Protein AF-A0A2I0NYA1-F1 (afdb_monomer)

pLDDT: mean 74.63, std 15.82, range [41.94, 95.44]

Nearest PDB structures (foldseek):
  3pbp-assembly4_J  TM=6.628E-01  e=5.922E+00  Saccharomyces cerevisiae
  7tbi-assembly1_Z1  TM=6.626E-01  e=6.292E+00  Saccharomyces cerevisiae
  3tkn-assembly3_G  TM=4.521E-01  e=3.042E+00  Saccharomyces cerevisiae
  2xp1-assembly1_A-2  TM=4.268E-01  e=6.292E+00  Antonospora locustae

Foldseek 3Di:
DPDVLVVLVPDPFDFADDPVQCVVPVPDDGQWTWHQDPVNFWIWIAGPNKIWIFGPVVVVCVSVVNPDDTPIDTDDDDDPPPPDDDPPDDDD

Mean predicted aligned error: 12.08 Å

Secondary structure (DSSP, 8-state):
---HHHHHHHSSSEEE--HHHHTT-TTPPP-EEEEE-TTSSEEEEEETTEEEEEEHHHHHHHHTT-------EE-------PPPPPP-----

Radius of gyration: 20.3 Å; Cα contacts (8 Å, |Δi|>4): 114; chains: 1; bounding box: 50×26×68 Å

Solvent-accessible surface area (backbone atoms only — not comparable to full-atom values): 5808 Å² total; per-residue (Å²): 129,88,52,71,64,57,54,48,74,71,44,74,69,30,77,32,67,55,67,74,47,39,75,74,34,85,82,51,73,64,58,29,38,33,37,71,42,96,84,68,55,30,34,40,36,38,44,85,90,45,39,34,41,32,51,40,70,55,56,53,35,47,79,72,66,45,94,62,86,78,70,70,43,71,60,77,83,77,74,77,78,74,80,75,79,74,80,79,82,87,76,136

Structure (mmCIF, N/CA/C/O backbone):
data_AF-A0A2I0NYA1-F1
#
_entry.id   AF-A0A2I0NYA1-F1
#
loop_
_atom_site.group_PDB
_atom_site.id
_atom_site.type_symbol
_atom_site.label_atom_id
_atom_site.label_alt_id
_atom_site.label_comp_id
_atom_site.label_asym_id
_atom_site.label_entity_id
_atom_site.label_seq_id
_atom_site.pdbx_PDB_ins_code
_atom_site.Cartn_x
_atom_site.Cartn_y
_atom_site.Cartn_z
_atom_site.occupancy
_atom_site.B_iso_or_equiv
_atom_site.auth_seq_id
_atom_site.auth_comp_id
_atom_site.auth_asym_id
_atom_site.auth_atom_id
_atom_site.pdbx_PDB_model_num
ATOM 1 N N . PRO A 1 1 ? -16.154 -5.223 -13.031 1.00 43.69 1 PRO A N 1
ATOM 2 C CA . PRO A 1 1 ? -14.797 -5.259 -12.430 1.00 43.69 1 PRO A CA 1
ATOM 3 C C . PRO A 1 1 ? -14.864 -5.667 -10.951 1.00 43.69 1 PRO A C 1
ATOM 5 O O . PRO A 1 1 ? -15.406 -4.934 -10.127 1.00 43.69 1 PRO A O 1
ATOM 8 N N . VAL A 1 2 ? -14.382 -6.872 -10.639 1.00 44.81 2 VAL A N 1
ATOM 9 C CA . VAL A 1 2 ? -14.196 -7.354 -9.262 1.00 44.81 2 VAL A CA 1
ATOM 10 C C . VAL A 1 2 ? -13.157 -6.437 -8.617 1.00 44.81 2 VAL A C 1
ATOM 12 O O . VAL A 1 2 ? -12.063 -6.294 -9.150 1.00 44.81 2 VAL A O 1
ATOM 15 N N . SER A 1 3 ? -13.552 -5.707 -7.574 1.00 59.06 3 SER A N 1
ATOM 16 C CA . SER A 1 3 ? -12.821 -4.529 -7.098 1.00 59.06 3 SER A CA 1
ATOM 17 C C . SER A 1 3 ? -11.377 -4.859 -6.710 1.00 59.06 3 SER A C 1
ATOM 19 O O . SER A 1 3 ? -11.120 -5.887 -6.094 1.00 59.06 3 SER A O 1
ATOM 21 N N . GLU A 1 4 ? -10.440 -3.954 -6.995 1.00 57.75 4 GLU A N 1
ATOM 22 C CA . GLU A 1 4 ? -9.035 -4.018 -6.542 1.00 57.75 4 GLU A CA 1
ATOM 23 C C . GLU A 1 4 ? -8.917 -4.255 -5.020 1.00 57.75 4 GLU A C 1
ATOM 25 O O . GLU A 1 4 ? -7.968 -4.860 -4.533 1.00 57.75 4 GLU A O 1
ATOM 30 N N . VAL A 1 5 ? -9.956 -3.890 -4.264 1.00 59.09 5 VAL A N 1
ATOM 31 C CA . VAL A 1 5 ? -10.121 -4.229 -2.845 1.00 59.09 5 VAL A CA 1
ATOM 32 C C . VAL A 1 5 ? -10.191 -5.735 -2.597 1.00 59.09 5 VAL A C 1
ATOM 34 O O . VAL A 1 5 ? -9.592 -6.197 -1.639 1.00 59.09 5 VAL A O 1
ATOM 37 N N . ARG A 1 6 ? -10.885 -6.516 -3.432 1.00 63.19 6 ARG A N 1
ATOM 38 C CA . ARG A 1 6 ? -10.897 -7.980 -3.299 1.00 63.19 6 ARG A CA 1
ATOM 39 C C . ARG A 1 6 ? -9.538 -8.601 -3.608 1.00 63.19 6 ARG A C 1
ATOM 41 O O . ARG A 1 6 ? -9.218 -9.641 -3.049 1.00 63.19 6 ARG A O 1
ATOM 48 N N . ARG A 1 7 ? -8.742 -7.983 -4.488 1.00 61.28 7 ARG A N 1
ATOM 49 C CA . ARG A 1 7 ? -7.371 -8.435 -4.784 1.00 61.28 7 ARG A CA 1
ATOM 50 C C . ARG A 1 7 ? -6.441 -8.184 -3.612 1.00 61.28 7 ARG A C 1
ATOM 52 O O . ARG A 1 7 ? -5.715 -9.095 -3.230 1.00 61.28 7 ARG A O 1
ATOM 59 N N . LEU A 1 8 ? -6.554 -6.994 -3.022 1.00 62.38 8 LEU A N 1
ATOM 60 C CA . LEU A 1 8 ? -5.983 -6.680 -1.723 1.00 62.38 8 LEU A CA 1
ATOM 61 C C . LEU A 1 8 ? -6.416 -7.754 -0.710 1.00 62.38 8 LEU A C 1
ATOM 63 O O . LEU A 1 8 ? -5.568 -8.494 -0.236 1.00 62.38 8 LEU A O 1
ATOM 67 N N . GLU A 1 9 ? -7.722 -7.935 -0.474 1.00 64.94 9 GLU A N 1
ATOM 68 C CA . GLU A 1 9 ? -8.279 -8.907 0.485 1.00 64.94 9 GLU A CA 1
ATOM 69 C C . GLU A 1 9 ? -7.789 -10.355 0.289 1.00 64.94 9 GLU A C 1
ATOM 71 O O . GLU A 1 9 ? -7.651 -11.075 1.277 1.00 64.94 9 GLU A O 1
ATOM 76 N N . ALA A 1 10 ? -7.528 -10.776 -0.951 1.00 66.06 10 ALA A N 1
ATOM 77 C CA . ALA A 1 10 ? -7.200 -12.158 -1.297 1.00 66.06 10 ALA A CA 1
ATOM 78 C C . ALA A 1 10 ? -5.707 -12.525 -1.190 1.00 66.06 10 ALA A C 1
ATOM 80 O O . ALA A 1 10 ? -5.411 -13.700 -0.988 1.00 66.06 10 ALA A O 1
ATOM 81 N N . HIS A 1 11 ? -4.772 -11.575 -1.333 1.00 63.78 11 HIS A N 1
ATOM 82 C CA . HIS A 1 11 ? -3.334 -11.879 -1.463 1.00 63.78 11 HIS A CA 1
ATOM 83 C C . HIS A 1 11 ? -2.450 -10.969 -0.599 1.00 63.78 11 HIS A C 1
ATOM 85 O O . HIS A 1 11 ? -1.620 -10.217 -1.103 1.00 63.78 11 HIS A O 1
ATOM 91 N N . TRP A 1 12 ? -2.615 -11.043 0.722 1.00 70.94 12 TRP A N 1
ATOM 92 C CA . TRP A 1 12 ? -1.779 -10.296 1.664 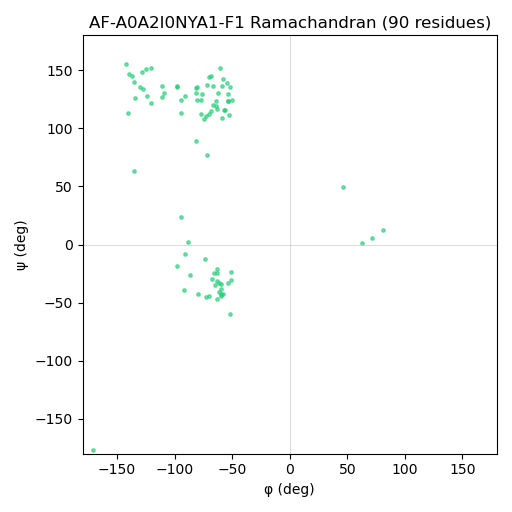1.00 70.94 12 TRP A CA 1
ATOM 93 C C . TRP A 1 12 ? -0.424 -10.970 1.926 1.00 70.94 12 TRP A C 1
ATOM 95 O O . TRP A 1 12 ? -0.410 -12.165 2.225 1.00 70.94 12 TRP A O 1
ATOM 105 N N . PRO A 1 13 ? 0.700 -10.223 1.946 1.00 87.19 13 PRO A N 1
ATOM 106 C CA . PRO A 1 13 ? 0.845 -8.813 1.565 1.00 87.19 13 PRO A CA 1
ATOM 107 C C . PRO A 1 13 ? 0.750 -8.580 0.055 1.00 87.19 13 PRO A C 1
ATOM 109 O O . PRO A 1 13 ? 1.398 -9.279 -0.721 1.00 87.19 13 PRO A O 1
ATOM 112 N N . ALA A 1 14 ? 0.036 -7.526 -0.344 1.00 86.31 14 ALA A N 1
ATOM 113 C CA . ALA A 1 14 ? -0.018 -7.124 -1.744 1.00 86.31 14 ALA A CA 1
ATOM 114 C C . ALA A 1 14 ? 1.224 -6.286 -2.109 1.00 86.31 14 ALA A C 1
ATOM 116 O O . ALA A 1 14 ? 1.585 -5.389 -1.337 1.00 86.31 14 ALA A O 1
ATOM 117 N N . PRO A 1 15 ? 1.881 -6.546 -3.251 1.00 88.81 15 PRO A N 1
ATOM 118 C CA . PRO A 1 15 ? 3.041 -5.773 -3.688 1.00 88.81 15 PRO A CA 1
ATOM 119 C C . PRO A 1 15 ? 2.652 -4.352 -4.123 1.00 88.81 15 PRO A C 1
ATOM 121 O O . PRO A 1 15 ? 1.598 -4.141 -4.725 1.00 88.81 15 PRO A O 1
ATOM 124 N N . ILE A 1 16 ? 3.520 -3.380 -3.831 1.00 88.94 16 ILE A N 1
ATOM 125 C CA . ILE A 1 16 ? 3.405 -1.985 -4.285 1.00 88.94 16 ILE A CA 1
ATOM 126 C C . ILE A 1 16 ? 4.514 -1.708 -5.291 1.00 88.94 16 ILE A C 1
ATOM 128 O O . ILE A 1 16 ? 5.665 -2.066 -5.048 1.00 88.94 16 ILE A O 1
ATOM 132 N N . TYR A 1 17 ? 4.171 -1.028 -6.381 1.00 89.94 17 TYR A N 1
ATOM 133 C CA . TYR A 1 17 ? 5.089 -0.676 -7.458 1.00 89.94 17 TYR A CA 1
ATOM 134 C C . TYR A 1 17 ? 5.077 0.831 -7.709 1.00 89.94 17 TYR A C 1
ATOM 136 O O . TYR A 1 17 ? 4.044 1.481 -7.526 1.00 89.94 17 TYR A O 1
ATOM 144 N N . ASP A 1 18 ? 6.203 1.372 -8.175 1.00 88.94 18 ASP A N 1
ATOM 145 C CA . ASP A 1 18 ? 6.229 2.698 -8.789 1.00 88.94 18 ASP A CA 1
ATOM 146 C C . ASP A 1 18 ? 5.678 2.593 -10.216 1.00 88.94 18 ASP A C 1
ATOM 148 O O . ASP A 1 18 ? 6.174 1.814 -11.034 1.00 88.94 18 ASP A O 1
ATOM 152 N N . ILE A 1 19 ? 4.650 3.383 -10.534 1.00 88.12 19 ILE A N 1
ATOM 153 C CA . ILE A 1 19 ? 4.060 3.385 -11.876 1.00 88.12 19 ILE A CA 1
ATOM 154 C C . ILE A 1 19 ? 5.075 3.806 -12.941 1.00 88.12 19 ILE A C 1
ATOM 156 O O . ILE A 1 19 ? 5.044 3.292 -14.054 1.00 88.12 19 ILE A O 1
ATOM 160 N N . SER A 1 20 ? 6.007 4.692 -12.602 1.00 92.25 20 SER A N 1
ATOM 161 C CA . SER A 1 20 ? 7.055 5.158 -13.508 1.00 92.25 20 SER A CA 1
ATOM 162 C C . SER A 1 20 ? 8.001 4.027 -13.899 1.00 92.25 20 SER A C 1
ATOM 164 O O . SER A 1 20 ? 8.476 3.999 -15.034 1.00 92.25 20 SER A O 1
ATOM 166 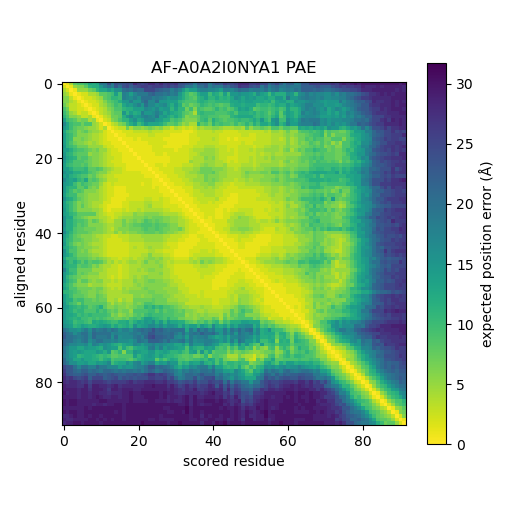N N . ASP A 1 21 ? 8.257 3.095 -12.979 1.00 92.19 21 ASP A N 1
ATOM 167 C CA . ASP A 1 21 ? 9.116 1.939 -13.226 1.00 92.19 21 ASP A CA 1
ATOM 168 C C . ASP A 1 21 ? 8.367 0.854 -13.992 1.00 92.19 21 ASP A C 1
ATOM 170 O O . ASP A 1 21 ? 8.894 0.353 -14.983 1.00 92.19 21 ASP A O 1
ATOM 174 N N . VAL A 1 22 ? 7.111 0.577 -13.628 1.00 91.88 22 VAL A N 1
ATOM 175 C CA . VAL A 1 22 ? 6.248 -0.370 -14.361 1.00 91.88 22 VAL A CA 1
ATOM 176 C C . VAL A 1 22 ? 6.047 0.061 -15.817 1.00 91.88 22 VAL A C 1
ATOM 178 O O . VAL A 1 22 ? 6.063 -0.770 -16.722 1.00 91.88 22 VAL A O 1
ATOM 181 N N . MET A 1 23 ? 5.903 1.366 -16.068 1.00 92.94 23 MET A N 1
ATOM 182 C CA . MET A 1 23 ? 5.767 1.912 -17.424 1.00 92.94 23 MET A CA 1
ATOM 183 C C . MET A 1 23 ? 7.030 1.726 -18.280 1.00 92.94 23 MET A C 1
ATOM 185 O O . MET A 1 23 ? 6.930 1.716 -19.506 1.00 92.94 23 MET A O 1
ATOM 189 N N . LYS A 1 24 ? 8.210 1.590 -17.661 1.00 95.44 24 LYS A N 1
ATOM 190 C CA . LYS A 1 24 ? 9.483 1.336 -18.359 1.00 95.44 24 LYS A CA 1
ATOM 191 C C . LYS A 1 24 ? 9.780 -0.156 -18.478 1.00 95.44 24 LYS A C 1
ATOM 193 O O . LYS A 1 24 ? 10.317 -0.589 -19.493 1.00 95.44 24 LYS A O 1
ATOM 198 N N . ASN A 1 25 ? 9.471 -0.916 -17.433 1.00 94.44 25 ASN A N 1
ATOM 199 C CA . ASN A 1 25 ? 9.717 -2.342 -17.330 1.00 94.44 25 ASN A CA 1
ATOM 200 C C . ASN A 1 25 ? 8.518 -3.024 -16.643 1.00 94.44 25 ASN A C 1
ATOM 202 O O . ASN A 1 25 ? 8.322 -2.819 -15.443 1.00 94.44 25 ASN A O 1
ATOM 206 N N . PRO A 1 26 ? 7.744 -3.868 -17.348 1.00 90.19 26 PRO A N 1
ATOM 207 C CA . PRO A 1 26 ? 6.608 -4.568 -16.749 1.00 90.19 26 PRO A CA 1
ATOM 208 C C . PRO A 1 26 ? 7.017 -5.532 -15.622 1.00 90.19 26 PRO A C 1
ATOM 210 O O . PRO A 1 26 ? 6.195 -5.822 -14.756 1.00 90.19 26 PRO A O 1
ATOM 213 N N . ASP A 1 27 ? 8.280 -5.967 -15.592 1.00 93.31 27 ASP A N 1
ATOM 214 C CA . ASP A 1 27 ? 8.847 -6.844 -14.562 1.00 93.31 27 ASP A CA 1
ATOM 215 C C . ASP A 1 27 ? 9.548 -6.055 -13.438 1.00 93.31 27 ASP A C 1
ATOM 217 O O . ASP A 1 27 ? 10.451 -6.564 -12.768 1.00 93.31 27 ASP A O 1
ATOM 221 N N . ALA A 1 28 ? 9.180 -4.783 -13.241 1.00 93.38 28 ALA A N 1
ATOM 222 C CA . ALA A 1 28 ? 9.728 -3.951 -12.175 1.00 93.38 28 ALA A CA 1
ATOM 223 C C . ALA A 1 28 ? 9.574 -4.622 -10.800 1.00 93.38 28 ALA A C 1
ATOM 225 O O . ALA A 1 28 ? 8.536 -5.197 -10.467 1.00 93.38 28 ALA A O 1
ATOM 226 N N . ALA A 1 29 ? 10.617 -4.519 -9.976 1.00 94.00 29 ALA A N 1
ATOM 227 C CA . ALA A 1 29 ? 10.578 -5.037 -8.618 1.00 94.00 29 ALA A CA 1
ATOM 228 C C . ALA A 1 29 ? 9.596 -4.222 -7.752 1.00 94.00 29 ALA A C 1
ATOM 230 O O . ALA A 1 29 ? 9.481 -3.005 -7.922 1.00 94.00 29 ALA A O 1
ATOM 231 N N . PRO A 1 30 ? 8.894 -4.858 -6.800 1.00 92.19 30 PRO A N 1
ATOM 232 C CA . PRO A 1 30 ? 8.049 -4.135 -5.864 1.00 92.19 30 PRO A CA 1
ATOM 233 C C . PRO A 1 30 ? 8.898 -3.260 -4.934 1.00 92.19 30 PRO A C 1
ATOM 235 O O . PRO A 1 30 ? 9.895 -3.712 -4.373 1.00 92.19 30 PRO A O 1
ATOM 238 N N . ILE A 1 31 ? 8.451 -2.026 -4.722 1.00 93.31 31 ILE A N 1
ATOM 239 C CA . ILE A 1 31 ? 9.078 -1.038 -3.828 1.00 93.31 31 ILE A CA 1
ATOM 240 C C . ILE A 1 31 ? 8.513 -1.096 -2.401 1.00 93.31 31 ILE A C 1
ATOM 242 O O . ILE A 1 31 ? 8.985 -0.411 -1.493 1.00 93.31 31 ILE A O 1
ATOM 246 N N . GLY A 1 32 ? 7.450 -1.875 -2.198 1.00 91.88 32 GLY A N 1
ATOM 247 C CA . GLY A 1 32 ? 6.725 -1.896 -0.939 1.00 91.88 32 GLY A CA 1
ATOM 248 C C . GLY A 1 32 ? 5.680 -2.996 -0.839 1.00 91.88 32 GLY A C 1
ATOM 249 O O . GLY A 1 32 ? 5.526 -3.840 -1.727 1.00 91.88 32 GLY A O 1
ATOM 250 N N . LYS A 1 33 ? 4.958 -2.981 0.280 1.00 92.19 33 LYS A N 1
ATOM 251 C CA . LYS A 1 33 ? 3.934 -3.970 0.634 1.00 92.19 33 LYS A CA 1
ATOM 252 C C . LYS A 1 33 ? 2.734 -3.292 1.283 1.00 92.19 33 LYS A C 1
ATOM 254 O O . LYS A 1 33 ? 2.896 -2.322 2.020 1.00 92.19 33 LYS A O 1
ATOM 259 N N . ALA A 1 34 ? 1.542 -3.825 1.044 1.00 89.06 34 ALA A N 1
ATOM 260 C CA . ALA A 1 34 ? 0.307 -3.402 1.696 1.00 89.06 34 ALA A CA 1
ATOM 261 C C . ALA A 1 34 ? -0.354 -4.559 2.461 1.00 89.06 34 ALA A C 1
ATOM 263 O O . ALA A 1 34 ? -0.238 -5.712 2.046 1.00 89.06 34 ALA A O 1
ATOM 264 N N . TRP A 1 35 ? -1.096 -4.231 3.527 1.00 89.38 35 TRP A N 1
ATOM 265 C CA . TRP A 1 35 ? -1.931 -5.130 4.343 1.00 89.38 35 TRP A CA 1
ATOM 266 C C . TRP A 1 35 ? -3.300 -4.512 4.633 1.00 89.38 35 TRP A C 1
ATOM 268 O O . TRP A 1 35 ? -3.359 -3.342 4.998 1.00 89.38 35 TRP A O 1
A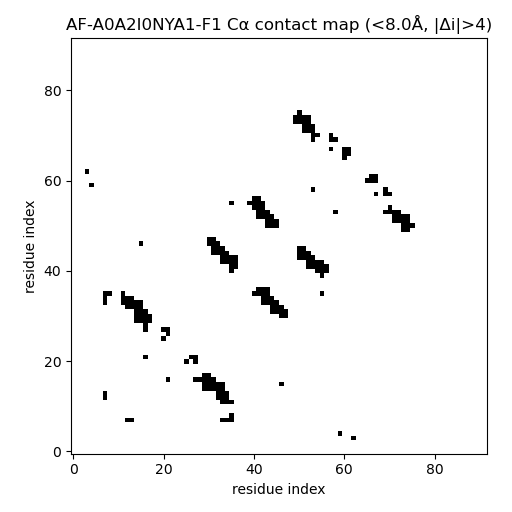TOM 278 N N . ILE A 1 36 ? -4.395 -5.281 4.591 1.00 84.94 36 ILE A N 1
ATOM 279 C CA . ILE A 1 36 ? -5.627 -4.907 5.300 1.00 84.94 36 ILE A CA 1
ATOM 280 C C . ILE A 1 36 ? -5.457 -5.331 6.753 1.00 84.94 36 ILE A C 1
ATOM 282 O O . ILE A 1 36 ? -5.094 -6.462 7.072 1.00 84.94 36 ILE A O 1
ATOM 286 N N . THR A 1 37 ? -5.742 -4.396 7.649 1.00 80.19 37 THR A N 1
ATOM 287 C CA . THR A 1 37 ? -5.785 -4.654 9.090 1.00 80.19 37 THR A CA 1
ATOM 288 C C . THR A 1 37 ? -6.850 -5.700 9.427 1.00 80.19 37 THR A C 1
ATOM 290 O O . THR A 1 37 ? -7.878 -5.779 8.759 1.00 80.19 37 THR A O 1
ATOM 293 N N . ARG A 1 38 ? -6.670 -6.464 10.515 1.00 78.12 38 ARG A N 1
ATOM 294 C CA . ARG A 1 38 ? -7.613 -7.525 10.941 1.00 78.12 38 ARG A CA 1
ATOM 295 C C . ARG A 1 38 ? -9.074 -7.064 11.036 1.00 78.12 38 ARG A C 1
ATOM 297 O O . ARG A 1 38 ? -9.984 -7.855 10.827 1.00 78.12 38 ARG A O 1
ATOM 304 N N . SER A 1 39 ? -9.302 -5.791 11.357 1.00 79.75 39 SER A N 1
ATOM 305 C CA . SER A 1 39 ? -10.641 -5.200 11.448 1.00 79.75 39 SER A CA 1
ATOM 306 C C . SER A 1 39 ? -11.308 -4.953 10.090 1.00 79.75 39 SER A C 1
ATOM 308 O O . SER A 1 39 ? -12.489 -4.616 10.054 1.00 79.75 39 SER A O 1
ATOM 310 N N . GLY A 1 40 ? -10.570 -5.048 8.981 1.00 80.62 40 GLY A N 1
ATOM 311 C CA . GLY A 1 40 ? -11.053 -4.720 7.641 1.00 80.62 40 GLY A CA 1
ATOM 312 C C . GLY A 1 40 ? -11.250 -3.221 7.396 1.00 80.62 40 GLY A C 1
ATOM 313 O O . GLY A 1 40 ? -11.792 -2.836 6.362 1.00 80.62 40 GLY A O 1
ATOM 314 N N . LYS A 1 41 ? -10.865 -2.352 8.341 1.00 84.94 41 LYS A N 1
ATOM 315 C CA . LYS A 1 41 ? -11.207 -0.917 8.299 1.00 84.94 41 LYS A CA 1
ATOM 316 C C . LYS A 1 41 ? -10.106 -0.027 7.735 1.00 84.94 41 LYS A C 1
ATOM 318 O O . LYS A 1 41 ? -10.394 1.094 7.322 1.00 84.94 41 LYS A O 1
ATOM 323 N N . ALA A 1 42 ? -8.872 -0.510 7.701 1.00 86.94 42 ALA A N 1
ATOM 324 C CA . ALA A 1 42 ? -7.709 0.263 7.285 1.00 86.94 42 ALA A CA 1
ATOM 325 C C . ALA A 1 42 ? -6.722 -0.590 6.491 1.00 86.94 42 ALA A C 1
ATOM 327 O O . ALA A 1 42 ? -6.674 -1.813 6.671 1.00 86.94 42 ALA A O 1
ATOM 328 N N . VAL A 1 43 ? -5.933 0.085 5.660 1.00 86.94 43 VAL A N 1
ATOM 329 C CA . VAL A 1 43 ? -4.790 -0.474 4.944 1.00 86.94 43 VAL A CA 1
ATOM 330 C C . VAL A 1 43 ? -3.515 0.103 5.547 1.00 86.94 43 VAL A C 1
ATOM 332 O O . VAL A 1 43 ? -3.409 1.316 5.723 1.00 86.94 43 VA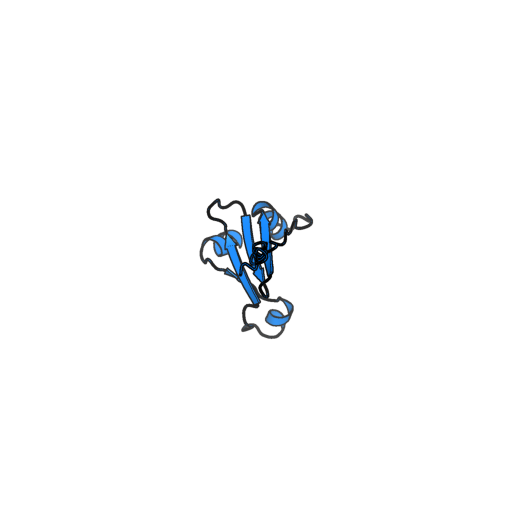L A O 1
ATOM 335 N N . MET A 1 44 ? -2.575 -0.776 5.872 1.00 89.25 44 MET A N 1
ATOM 336 C CA . MET A 1 44 ? -1.206 -0.433 6.233 1.00 89.25 44 MET A CA 1
ATOM 337 C C . MET A 1 44 ? -0.327 -0.602 4.997 1.00 89.25 44 MET A C 1
ATOM 339 O O . MET A 1 44 ? -0.473 -1.583 4.271 1.00 89.25 44 MET A O 1
ATOM 343 N N . ILE A 1 45 ? 0.562 0.348 4.758 1.00 90.44 45 ILE A N 1
ATOM 344 C CA . ILE A 1 45 ? 1.459 0.404 3.607 1.00 90.44 45 ILE A CA 1
ATOM 345 C C . ILE A 1 45 ? 2.877 0.588 4.133 1.00 90.44 45 ILE A C 1
ATOM 347 O O . ILE A 1 45 ? 3.099 1.455 4.970 1.00 90.44 45 ILE A O 1
ATOM 351 N N . THR A 1 46 ? 3.828 -0.178 3.614 1.00 91.25 46 THR A N 1
ATOM 352 C CA . THR A 1 46 ? 5.257 0.030 3.860 1.00 91.25 46 THR A CA 1
ATOM 353 C C . THR A 1 46 ? 5.957 0.271 2.533 1.00 91.25 46 THR A C 1
ATOM 355 O O . THR A 1 46 ? 5.884 -0.584 1.648 1.00 91.25 46 THR A O 1
ATOM 358 N N . ILE A 1 47 ? 6.629 1.413 2.396 1.00 90.56 47 ILE A N 1
ATOM 359 C CA . ILE A 1 47 ? 7.441 1.784 1.228 1.00 90.56 47 ILE A CA 1
ATOM 360 C C . ILE A 1 47 ? 8.759 2.346 1.759 1.00 90.56 47 ILE A C 1
ATOM 362 O O . ILE A 1 47 ? 8.721 3.268 2.570 1.00 90.56 47 ILE A O 1
ATOM 366 N N . ASN A 1 48 ? 9.902 1.811 1.314 1.00 85.38 48 ASN A N 1
ATOM 367 C CA . ASN A 1 48 ? 11.241 2.255 1.742 1.00 85.38 48 ASN A CA 1
ATOM 368 C C . ASN A 1 48 ? 11.363 2.427 3.273 1.00 85.38 48 ASN A C 1
ATOM 370 O O . ASN A 1 48 ? 11.749 3.487 3.754 1.00 85.38 48 ASN A O 1
ATOM 374 N N . ASP A 1 49 ? 10.932 1.410 4.028 1.00 83.25 49 ASP A N 1
ATOM 375 C CA . ASP A 1 49 ? 10.907 1.372 5.504 1.00 83.25 49 ASP A CA 1
ATOM 376 C C . ASP A 1 49 ? 10.006 2.406 6.203 1.00 83.25 49 ASP A C 1
ATOM 378 O O . ASP A 1 49 ? 9.874 2.394 7.428 1.00 83.25 49 ASP A O 1
ATOM 382 N N . VAL A 1 50 ? 9.295 3.243 5.448 1.00 87.56 50 VAL A N 1
ATOM 383 C CA . VAL A 1 50 ? 8.288 4.156 5.990 1.00 87.56 50 VAL A CA 1
ATOM 384 C C . VAL A 1 50 ? 6.929 3.472 5.987 1.00 87.56 50 VAL A C 1
ATOM 386 O O . VAL A 1 50 ? 6.471 2.949 4.968 1.00 87.56 50 VAL A O 1
ATOM 389 N N . GLN A 1 51 ? 6.276 3.484 7.147 1.00 88.88 51 GLN A N 1
ATOM 390 C CA . GLN A 1 51 ? 4.946 2.921 7.329 1.00 88.88 51 GLN A CA 1
ATOM 391 C C . GLN A 1 51 ? 3.878 4.010 7.255 1.00 88.88 51 GLN A C 1
ATOM 393 O O . GLN A 1 51 ? 3.986 5.068 7.874 1.00 88.88 51 GLN A O 1
ATOM 398 N N . PHE A 1 52 ? 2.808 3.713 6.533 1.00 87.75 52 PHE A N 1
ATOM 399 C CA . PHE A 1 52 ? 1.652 4.572 6.357 1.00 87.75 52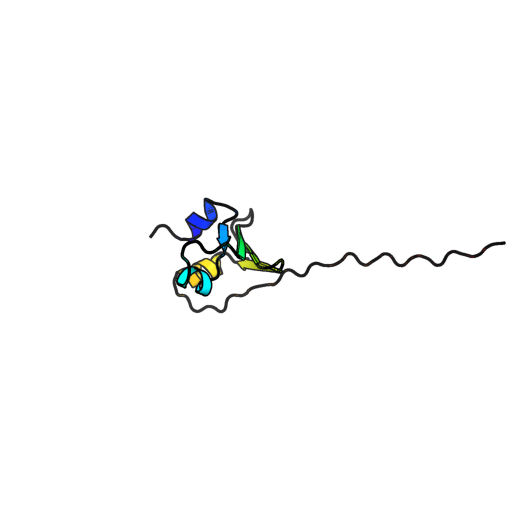 PHE A CA 1
ATOM 400 C C . PHE A 1 52 ? 0.377 3.797 6.671 1.00 87.75 52 PHE A C 1
ATOM 402 O O . PHE A 1 52 ? 0.283 2.597 6.407 1.00 87.75 52 PHE A O 1
ATOM 409 N N . VAL A 1 53 ? -0.633 4.488 7.191 1.00 87.81 53 VAL A N 1
ATOM 410 C CA . VAL A 1 53 ? -1.963 3.916 7.410 1.00 87.81 53 VAL A CA 1
ATOM 411 C C . VAL A 1 53 ? -3.023 4.838 6.833 1.00 87.81 53 VAL A C 1
ATOM 413 O O . VAL A 1 53 ? -3.004 6.051 7.053 1.00 87.81 53 VAL A O 1
ATOM 416 N N . SER A 1 54 ? -3.980 4.240 6.127 1.00 86.19 54 SER A N 1
ATOM 417 C CA . SER A 1 54 ? -5.145 4.945 5.598 1.00 86.19 54 SER A CA 1
ATOM 418 C C . SER A 1 54 ? -6.433 4.140 5.793 1.00 86.19 54 SER A C 1
ATOM 420 O O . SER A 1 54 ? -6.423 2.908 5.689 1.00 86.19 54 SER A O 1
ATOM 422 N N . PRO A 1 55 ? -7.578 4.802 6.042 1.00 87.56 55 PRO A N 1
ATOM 423 C CA . PRO A 1 55 ? -8.876 4.137 6.071 1.00 87.56 55 PRO A CA 1
ATOM 424 C C . PRO A 1 55 ? -9.196 3.440 4.740 1.00 87.56 55 PRO A C 1
ATOM 426 O O . PRO A 1 55 ? -9.058 4.023 3.663 1.00 87.56 55 PRO A O 1
ATOM 429 N N . LEU A 1 56 ? -9.713 2.209 4.792 1.00 82.75 56 LEU A N 1
ATOM 430 C CA . LEU A 1 56 ? -10.060 1.441 3.588 1.00 82.75 56 LEU A CA 1
ATOM 431 C C . LEU A 1 56 ? -11.178 2.119 2.777 1.00 82.75 56 LEU A C 1
ATOM 433 O O . LEU A 1 56 ? -11.212 2.023 1.550 1.00 82.75 56 LEU A O 1
ATOM 437 N N . SER A 1 57 ? -12.095 2.821 3.448 1.00 82.75 57 SER A N 1
ATOM 438 C CA . SER A 1 57 ? -13.152 3.611 2.804 1.00 82.75 57 SER A CA 1
ATOM 439 C C . SER A 1 57 ? -12.595 4.710 1.897 1.00 82.75 57 SER A C 1
ATOM 441 O O . SER A 1 57 ? -13.174 4.986 0.849 1.00 82.75 57 SER A O 1
ATOM 443 N N . GLN A 1 58 ? -11.456 5.296 2.260 1.00 80.12 58 GLN A N 1
ATOM 444 C CA . GLN A 1 58 ? -10.811 6.344 1.480 1.00 80.12 58 GLN A CA 1
ATOM 445 C C . GLN A 1 58 ? -10.171 5.787 0.212 1.00 80.12 58 GLN A C 1
ATOM 447 O O . GLN A 1 58 ? -10.411 6.314 -0.871 1.00 80.12 58 GLN A O 1
ATOM 452 N N . ILE A 1 59 ? -9.458 4.665 0.326 1.00 78.06 59 ILE A N 1
ATOM 453 C CA . ILE A 1 59 ? -8.884 3.952 -0.825 1.00 78.06 59 ILE A CA 1
ATOM 454 C C . ILE A 1 59 ? -10.000 3.514 -1.784 1.00 78.06 59 ILE A C 1
ATOM 456 O O . ILE A 1 59 ? -9.899 3.702 -2.994 1.00 78.06 59 ILE A O 1
ATOM 460 N N . LYS A 1 60 ? -11.120 3.009 -1.246 1.00 77.94 60 LYS A N 1
ATOM 461 C CA . LYS A 1 60 ? -12.329 2.689 -2.025 1.00 77.94 60 LYS A CA 1
ATOM 462 C C . LYS A 1 60 ? -12.883 3.899 -2.778 1.00 77.94 60 LYS A C 1
ATOM 464 O O . LYS A 1 60 ? -13.278 3.744 -3.929 1.00 77.94 60 LYS A O 1
ATOM 469 N N . GLY A 1 61 ? -12.928 5.067 -2.140 1.00 77.06 61 GLY A N 1
ATOM 470 C CA . GLY A 1 61 ? -13.351 6.313 -2.782 1.00 77.06 61 GLY A CA 1
ATOM 471 C C . GLY A 1 61 ? -12.412 6.712 -3.920 1.00 77.06 61 GLY A C 1
ATOM 472 O O . GLY A 1 61 ? -12.873 6.967 -5.030 1.00 77.06 61 GLY A O 1
ATOM 473 N N . MET A 1 62 ? -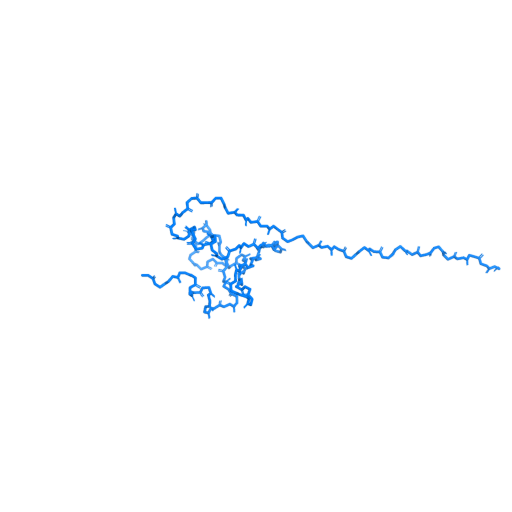11.097 6.664 -3.687 1.00 75.44 62 MET A N 1
ATOM 474 C CA . MET A 1 62 ? -10.087 6.986 -4.703 1.00 75.44 62 MET A CA 1
ATOM 475 C C . MET A 1 62 ? -10.186 6.075 -5.932 1.00 75.44 62 MET A C 1
ATOM 477 O O . MET A 1 62 ? -10.196 6.567 -7.056 1.00 75.44 62 MET A O 1
ATOM 481 N N . LEU A 1 63 ? -10.346 4.761 -5.733 1.00 74.19 63 LEU A N 1
ATOM 482 C CA . LEU A 1 63 ? -10.526 3.793 -6.827 1.00 74.19 63 LEU A CA 1
ATOM 483 C C . LEU A 1 63 ? -11.806 4.032 -7.644 1.00 74.19 63 LEU A C 1
ATOM 485 O O . LEU A 1 63 ? -11.882 3.633 -8.802 1.00 74.19 63 LEU A O 1
ATOM 489 N N . LYS A 1 64 ? -12.817 4.673 -7.051 1.00 78.31 64 LYS A N 1
ATOM 490 C CA . LYS A 1 64 ? -14.060 5.073 -7.726 1.00 78.31 64 LYS A CA 1
ATOM 491 C C . LYS A 1 64 ? -13.975 6.462 -8.372 1.00 78.31 64 LYS A C 1
ATOM 493 O O . LYS A 1 64 ? -14.969 6.921 -8.926 1.00 78.31 64 LYS A O 1
ATOM 498 N N . GLY A 1 65 ? -12.823 7.131 -8.299 1.00 69.75 65 GLY A N 1
ATOM 499 C CA . GLY A 1 65 ? -12.630 8.483 -8.824 1.00 69.75 65 GLY A CA 1
ATOM 500 C C . GLY A 1 65 ? -13.140 9.601 -7.906 1.00 69.75 65 GLY A C 1
ATOM 501 O O . GLY A 1 65 ? -13.228 10.748 -8.344 1.00 69.75 65 GLY A O 1
ATOM 502 N N . GLU A 1 66 ? -13.467 9.316 -6.637 1.00 73.94 66 GLU A N 1
ATOM 503 C CA . GLU A 1 66 ? -13.799 10.368 -5.671 1.00 73.94 66 GLU A CA 1
ATOM 504 C C . GLU A 1 66 ? -12.537 11.193 -5.368 1.00 73.94 66 GLU A C 1
ATOM 506 O O . GLU A 1 66 ? -11.576 10.689 -4.782 1.00 73.94 66 GLU A O 1
ATOM 511 N N . ARG A 1 67 ? -12.535 12.482 -5.736 1.00 55.41 67 ARG A N 1
ATOM 512 C CA . ARG A 1 67 ? -11.481 13.441 -5.360 1.00 55.41 67 ARG A CA 1
ATOM 513 C C . ARG A 1 67 ? -11.587 13.782 -3.874 1.00 55.41 67 ARG A C 1
ATOM 515 O O . ARG A 1 67 ? -12.087 14.838 -3.499 1.00 55.41 67 ARG A O 1
ATOM 522 N N . LYS A 1 68 ? -11.131 12.876 -3.017 1.00 57.56 68 LYS A N 1
ATOM 523 C CA . LYS A 1 68 ? -10.871 13.162 -1.604 1.00 57.56 68 LYS A CA 1
ATOM 524 C C . LYS A 1 68 ? -9.365 13.121 -1.401 1.00 57.56 68 LYS A C 1
ATOM 526 O O . LYS A 1 68 ? -8.733 12.137 -1.772 1.00 57.56 68 LYS A O 1
ATOM 531 N N . TYR A 1 69 ? -8.800 14.183 -0.828 1.00 54.81 69 TYR A N 1
ATOM 532 C CA . TYR A 1 69 ? -7.419 14.177 -0.344 1.00 54.81 69 TYR A CA 1
ATOM 533 C C . TYR A 1 69 ? -7.223 12.937 0.526 1.00 54.81 69 TYR A C 1
ATOM 535 O O . TYR A 1 69 ? -8.016 12.717 1.442 1.00 54.81 69 TYR A O 1
ATOM 543 N N . ALA A 1 70 ? -6.240 12.096 0.199 1.00 56.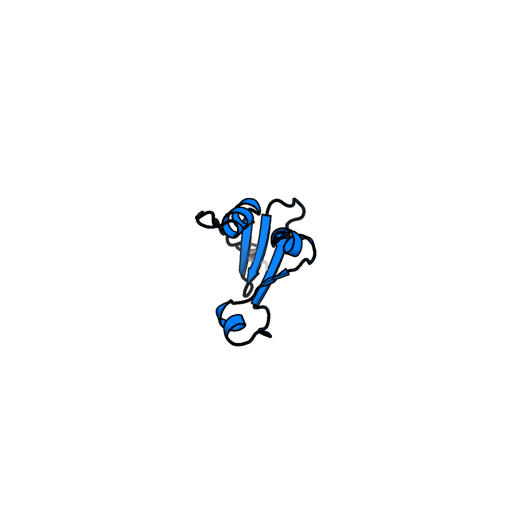50 70 ALA 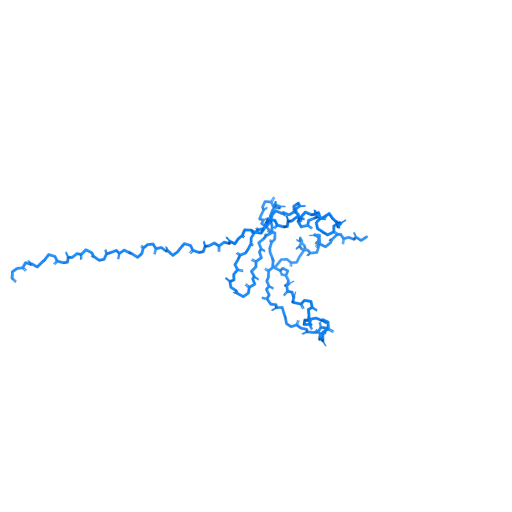A N 1
ATOM 544 C CA . ALA A 1 70 ? -5.923 10.921 0.996 1.00 56.50 70 ALA A CA 1
ATOM 545 C C . ALA A 1 70 ? -5.386 11.389 2.359 1.00 56.50 70 ALA A C 1
ATOM 547 O O . ALA A 1 70 ? -4.384 12.095 2.413 1.00 56.50 70 ALA A O 1
ATOM 548 N N . ASN A 1 71 ? -6.048 11.017 3.458 1.00 59.09 71 ASN A N 1
ATOM 549 C CA . ASN A 1 71 ? -5.525 11.219 4.800 1.00 59.09 71 ASN A CA 1
ATOM 550 C C . ASN A 1 71 ? -4.556 10.064 5.017 1.00 59.09 71 ASN A C 1
ATOM 552 O O . ASN A 1 71 ? -4.943 8.960 5.410 1.00 59.09 71 ASN A O 1
ATOM 556 N N . VAL A 1 72 ? -3.306 10.296 4.638 1.00 60.75 72 VAL A N 1
ATOM 557 C CA . VAL A 1 72 ? -2.224 9.348 4.861 1.00 60.75 72 VAL A CA 1
ATOM 558 C C . VAL A 1 72 ? -1.551 9.749 6.161 1.00 60.75 72 VAL A C 1
ATOM 560 O O . VAL A 1 72 ? -0.964 10.825 6.255 1.00 60.75 72 VAL A O 1
ATOM 563 N N . SER A 1 73 ? -1.666 8.905 7.182 1.00 72.50 73 SER A N 1
ATOM 564 C CA . SER A 1 73 ? -0.926 9.095 8.426 1.00 72.50 73 SER A CA 1
ATOM 565 C C . SER A 1 73 ? 0.357 8.280 8.358 1.00 72.50 73 SER A C 1
ATOM 567 O O . SER A 1 73 ? 0.310 7.073 8.126 1.00 72.50 73 SER A O 1
ATOM 569 N N . MET A 1 74 ? 1.496 8.940 8.554 1.00 77.31 74 MET A N 1
ATOM 570 C CA . MET A 1 74 ? 2.782 8.268 8.714 1.00 77.31 74 MET A CA 1
ATOM 571 C C . MET A 1 74 ? 2.860 7.683 10.127 1.00 77.31 74 MET A C 1
ATOM 573 O O . MET A 1 74 ? 2.583 8.378 11.106 1.00 77.31 74 MET A O 1
ATOM 577 N N . MET A 1 75 ? 3.214 6.407 10.241 1.00 76.62 75 MET A N 1
ATOM 578 C CA . MET A 1 75 ? 3.517 5.793 11.529 1.00 76.62 75 MET A CA 1
ATOM 579 C C . MET A 1 75 ? 4.917 6.225 11.956 1.00 76.62 75 MET A C 1
ATOM 581 O O . MET A 1 75 ? 5.913 5.846 11.345 1.00 76.62 75 MET A O 1
ATOM 585 N N . CYS A 1 76 ? 4.991 7.022 13.019 1.00 71.88 76 CYS A N 1
ATOM 586 C CA . CYS A 1 76 ? 6.257 7.338 13.663 1.00 71.88 76 CYS A CA 1
ATOM 587 C C . CYS A 1 76 ? 6.656 6.182 14.580 1.00 71.88 76 CYS A C 1
ATOM 589 O O . CYS A 1 76 ? 5.909 5.815 15.489 1.00 71.88 76 CYS A O 1
ATOM 591 N N . HIS A 1 77 ? 7.852 5.637 14.373 1.00 61.03 77 HIS A N 1
ATOM 592 C CA . HIS A 1 77 ? 8.457 4.737 15.343 1.00 61.03 77 HIS A CA 1
ATOM 593 C C . HIS A 1 77 ? 8.848 5.555 16.577 1.00 61.03 77 HIS A C 1
ATOM 595 O O . HIS A 1 77 ? 9.730 6.411 16.512 1.00 61.03 77 HIS A O 1
ATOM 601 N N . VAL A 1 78 ? 8.182 5.314 17.705 1.00 59.47 78 VAL A N 1
ATOM 602 C CA . VAL A 1 78 ? 8.639 5.842 18.992 1.00 59.47 78 VAL A CA 1
ATOM 603 C C . VAL A 1 78 ? 9.846 5.001 19.389 1.00 59.47 78 VAL A C 1
ATOM 605 O O . VAL A 1 78 ? 9.702 3.817 19.697 1.00 59.47 78 VAL A O 1
ATOM 608 N N . LEU A 1 79 ? 11.048 5.575 19.318 1.00 62.12 79 LEU A N 1
ATOM 609 C CA . LEU A 1 79 ? 12.210 4.955 19.947 1.00 62.12 79 LEU A CA 1
ATOM 610 C C . LEU A 1 79 ? 11.929 4.895 21.456 1.00 62.12 79 LEU A C 1
ATOM 612 O O . LEU A 1 79 ? 11.507 5.911 22.018 1.00 62.12 79 LEU A O 1
ATOM 616 N N . PRO A 1 80 ? 12.115 3.738 22.119 1.00 56.44 80 PRO A N 1
ATOM 617 C CA . PRO A 1 80 ? 12.036 3.676 23.570 1.00 56.44 80 PRO A CA 1
ATOM 618 C C . PRO A 1 80 ? 12.995 4.718 24.140 1.00 56.44 80 PRO A C 1
ATOM 620 O O . PRO A 1 80 ? 14.150 4.780 23.717 1.00 56.44 80 PRO A O 1
ATOM 623 N N . LEU A 1 81 ? 12.505 5.557 25.054 1.00 58.44 81 LEU A N 1
ATOM 624 C CA . LEU A 1 81 ? 13.323 6.535 25.762 1.00 58.44 81 LEU A CA 1
ATOM 625 C C . LEU A 1 81 ? 14.499 5.772 26.380 1.00 58.44 81 LEU A C 1
ATOM 627 O O . LEU A 1 81 ? 14.287 4.920 27.242 1.00 58.44 81 LEU A O 1
ATOM 631 N N . ALA A 1 82 ? 15.712 6.000 25.871 1.00 55.66 82 ALA A N 1
ATOM 632 C CA . ALA A 1 82 ? 16.904 5.358 26.397 1.00 55.66 82 ALA A CA 1
ATOM 633 C C . ALA A 1 82 ? 16.950 5.625 27.904 1.00 55.66 82 ALA A C 1
ATOM 635 O O . ALA A 1 82 ? 16.869 6.779 28.326 1.00 55.66 82 ALA A O 1
ATOM 636 N N . ALA A 1 83 ? 17.010 4.560 28.704 1.00 53.53 83 ALA A N 1
ATOM 637 C CA . ALA A 1 83 ? 17.159 4.680 30.141 1.00 53.53 83 ALA A CA 1
ATOM 638 C C . ALA A 1 83 ? 18.432 5.486 30.418 1.00 53.53 83 ALA A C 1
ATOM 640 O O . ALA A 1 83 ? 19.531 5.075 30.042 1.00 53.53 83 ALA A O 1
ATOM 641 N N . THR A 1 84 ? 18.268 6.658 31.024 1.00 50.19 84 THR A N 1
ATOM 642 C CA . THR A 1 84 ? 19.364 7.445 31.580 1.00 50.19 84 THR A CA 1
ATOM 643 C C . THR A 1 84 ? 20.143 6.536 32.533 1.00 50.19 84 THR A C 1
ATOM 645 O O . THR A 1 84 ? 19.517 5.979 33.436 1.00 50.19 84 THR A O 1
ATOM 648 N N . PRO A 1 85 ? 21.462 6.330 32.369 1.00 55.31 85 PRO A N 1
ATOM 649 C CA . PRO A 1 85 ? 22.220 5.640 33.399 1.00 55.31 85 PRO A CA 1
ATOM 650 C C . PRO A 1 85 ? 22.189 6.504 34.666 1.00 55.31 85 PRO A C 1
ATOM 652 O O . PRO A 1 85 ? 22.549 7.683 34.624 1.00 55.31 85 PRO A O 1
ATOM 655 N N . GLU A 1 86 ? 21.715 5.927 35.773 1.00 54.94 86 GLU A N 1
ATOM 656 C CA . GLU A 1 86 ? 21.905 6.498 37.107 1.00 54.94 86 GLU A CA 1
ATOM 657 C C . GLU A 1 86 ? 23.399 6.793 37.314 1.00 54.94 86 GLU A C 1
ATOM 659 O O . GLU A 1 86 ? 24.240 5.955 36.965 1.00 54.94 86 GLU A O 1
ATOM 664 N N . PRO A 1 87 ? 23.768 7.966 37.857 1.00 47.41 87 PRO A N 1
ATOM 665 C CA . PRO A 1 87 ? 25.145 8.207 38.243 1.00 47.41 87 PRO A CA 1
ATOM 666 C C . PRO A 1 87 ? 25.508 7.229 39.362 1.00 47.41 87 PRO A C 1
ATOM 668 O O . PRO A 1 87 ? 24.893 7.232 40.425 1.00 47.41 87 PRO A O 1
ATOM 671 N N . ALA A 1 88 ? 26.509 6.388 39.098 1.00 47.91 88 ALA A N 1
ATOM 672 C CA . ALA A 1 88 ? 27.098 5.508 40.091 1.00 47.91 88 ALA A CA 1
ATOM 673 C C . ALA A 1 88 ? 27.592 6.347 41.276 1.00 47.91 88 ALA A C 1
ATOM 675 O O . ALA A 1 88 ? 28.485 7.188 41.137 1.00 47.91 88 ALA A O 1
ATOM 676 N N . GLU A 1 89 ? 26.979 6.116 42.432 1.00 44.25 89 GLU A N 1
ATOM 677 C CA . GLU A 1 89 ? 27.415 6.622 43.722 1.00 44.25 89 GLU A CA 1
ATOM 678 C C . GLU A 1 89 ? 28.835 6.102 43.984 1.00 44.25 89 GLU A C 1
ATOM 680 O O . GLU A 1 89 ? 29.065 4.906 44.160 1.00 44.25 89 GLU A O 1
ATOM 685 N N . ALA A 1 90 ? 29.817 7.002 43.918 1.00 49.66 90 ALA A N 1
ATOM 686 C CA . ALA A 1 90 ? 31.189 6.701 44.286 1.00 49.66 90 ALA A CA 1
ATOM 687 C C . ALA A 1 90 ? 31.259 6.577 45.812 1.00 49.66 90 ALA A C 1
ATOM 689 O O . ALA A 1 90 ? 31.119 7.570 46.528 1.00 49.66 90 ALA A O 1
ATOM 690 N N . THR A 1 91 ? 31.483 5.362 46.309 1.00 43.72 91 THR A N 1
ATOM 691 C CA . THR A 1 91 ? 31.792 5.116 47.719 1.00 43.72 91 THR A CA 1
ATOM 692 C C . THR A 1 91 ? 33.116 4.365 47.851 1.00 43.72 91 THR A C 1
ATOM 694 O O . THR A 1 91 ? 33.269 3.291 47.274 1.00 43.72 91 THR A O 1
ATOM 697 N N . ALA A 1 92 ? 33.976 4.950 48.696 1.00 41.94 92 A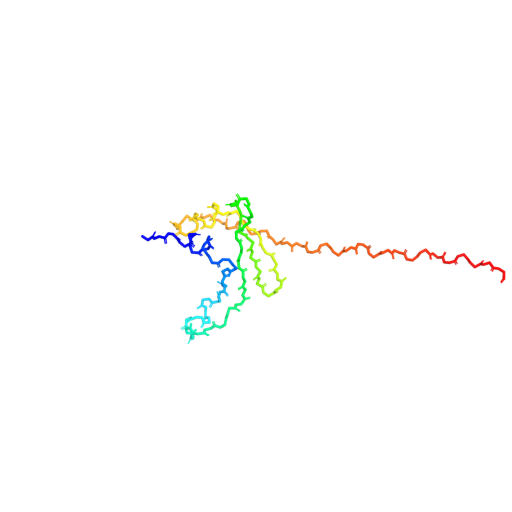LA A N 1
ATOM 698 C CA . ALA A 1 92 ? 35.197 4.441 49.337 1.00 41.94 92 ALA A CA 1
ATOM 699 C C . ALA A 1 92 ? 36.486 4.360 48.500 1.00 41.94 92 ALA A C 1
ATOM 701 O O . ALA A 1 92 ? 36.627 3.453 47.654 1.00 41.94 92 ALA A O 1
#

Sequence (92 aa):
PVSEVRRLEAHWPAPIYDISDVMKNPDAAPIGKAWITRSGKAVMITINDVQFVSPLSQIKGMLKGERKYANVSMMCHVLPLAATPEPAEATA